Protein AF-A0A2J0LR23-F1 (afdb_monomer_lite)

Sequence (49 aa):
TQEKLSETANIDYKYMQKIEGKNPPALKIDTIEKFAKALKVNPGELLKF

Structure (mmCIF, N/CA/C/O backbone):
data_AF-A0A2J0LR23-F1
#
_entry.id   AF-A0A2J0LR23-F1
#
loop_
_atom_site.group_PDB
_atom_site.id
_atom_site.type_symbol
_atom_site.label_atom_id
_atom_site.label_alt_id
_atom_site.label_comp_id
_atom_site.label_asym_id
_atom_site.label_entity_id
_atom_site.label_seq_id
_atom_site.pdbx_PDB_ins_code
_atom_site.Cartn_x
_atom_site.Cartn_y
_atom_site.Cartn_z
_atom_site.occupancy
_atom_site.B_iso_or_equiv
_atom_site.auth_seq_id
_atom_site.auth_comp_id
_atom_site.auth_asym_id
_atom_site.auth_atom_id
_atom_site.pdbx_PDB_model_num
ATOM 1 N N . THR A 1 1 ? -10.786 5.845 -2.622 1.00 86.62 1 THR A N 1
ATOM 2 C CA . THR A 1 1 ? -9.871 6.999 -2.738 1.00 86.62 1 THR A CA 1
ATOM 3 C C . THR A 1 1 ? -8.541 6.616 -2.129 1.00 86.62 1 THR A C 1
ATOM 5 O O . THR A 1 1 ? -8.500 5.614 -1.417 1.00 86.62 1 THR A O 1
ATOM 8 N N . GLN A 1 2 ? -7.478 7.378 -2.403 1.00 85.50 2 GLN A N 1
ATOM 9 C CA . GLN A 1 2 ? -6.158 7.068 -1.862 1.00 85.50 2 GLN A CA 1
ATOM 10 C C . GLN A 1 2 ? -6.169 7.047 -0.317 1.00 85.50 2 GLN A C 1
ATOM 12 O O . GLN A 1 2 ? -5.752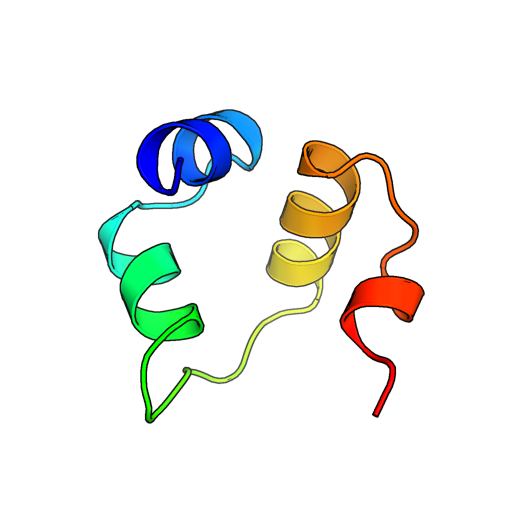 6.069 0.292 1.00 85.50 2 GLN A O 1
ATOM 17 N N . GLU A 1 3 ? -6.773 8.051 0.321 1.00 88.81 3 GLU A N 1
ATOM 18 C CA . GLU A 1 3 ? -6.881 8.138 1.790 1.00 88.81 3 GLU A CA 1
ATOM 19 C C . GLU A 1 3 ? -7.529 6.889 2.404 1.00 88.81 3 GLU A C 1
ATOM 21 O O . GLU A 1 3 ? -6.979 6.258 3.306 1.00 88.81 3 GLU A O 1
ATOM 26 N N . LYS A 1 4 ? -8.647 6.440 1.828 1.00 91.00 4 LYS A N 1
ATOM 27 C CA . LYS A 1 4 ? -9.370 5.264 2.323 1.00 91.00 4 LYS A CA 1
ATOM 28 C C . LYS A 1 4 ? -8.563 3.971 2.192 1.00 91.00 4 LYS A C 1
ATOM 30 O O . LYS A 1 4 ? -8.680 3.084 3.036 1.00 91.00 4 LYS A O 1
ATOM 35 N N . LEU A 1 5 ? -7.754 3.848 1.138 1.00 89.75 5 LEU A N 1
ATOM 36 C CA . LEU A 1 5 ? -6.876 2.693 0.964 1.00 89.75 5 LEU A CA 1
ATOM 37 C C . LEU A 1 5 ? -5.714 2.736 1.959 1.00 89.75 5 LEU A C 1
ATOM 39 O O . LEU A 1 5 ? -5.424 1.710 2.565 1.00 89.75 5 LEU A O 1
ATOM 43 N N . SER A 1 6 ? -5.109 3.907 2.184 1.00 92.25 6 SER A N 1
ATOM 44 C CA . SER A 1 6 ? -4.048 4.072 3.184 1.00 92.25 6 SER A CA 1
ATOM 45 C C . SER A 1 6 ? -4.528 3.730 4.596 1.00 92.25 6 SER A C 1
ATOM 47 O O . SER A 1 6 ? -3.857 2.988 5.309 1.00 92.25 6 SER A O 1
ATOM 49 N N . GLU A 1 7 ? -5.742 4.154 4.958 1.00 93.00 7 GLU A N 1
ATOM 50 C CA . GLU A 1 7 ? -6.369 3.806 6.235 1.00 93.00 7 GLU A CA 1
ATOM 51 C C . GLU A 1 7 ? -6.638 2.301 6.342 1.00 93.00 7 GLU A C 1
ATOM 53 O O . GLU A 1 7 ? -6.246 1.662 7.317 1.00 93.00 7 GLU A O 1
ATOM 58 N N . THR A 1 8 ? -7.257 1.707 5.317 1.00 93.9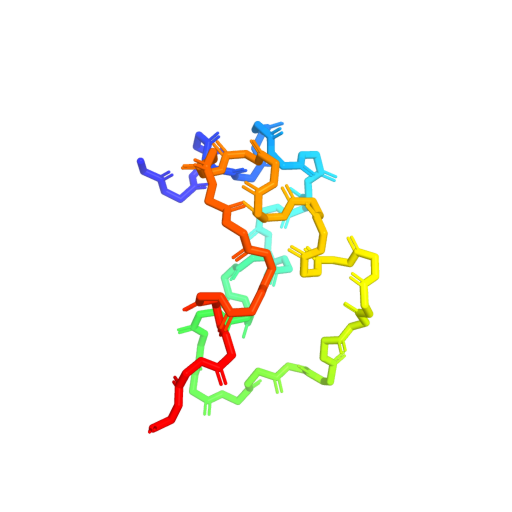4 8 THR A N 1
ATOM 59 C CA . THR A 1 8 ? -7.642 0.284 5.337 1.00 93.94 8 THR A CA 1
ATOM 60 C C . THR A 1 8 ? -6.422 -0.642 5.305 1.00 93.94 8 THR A C 1
ATOM 62 O O . THR A 1 8 ? -6.422 -1.693 5.942 1.00 93.94 8 THR A O 1
ATOM 65 N N . ALA A 1 9 ? -5.365 -0.260 4.586 1.00 92.81 9 ALA A N 1
ATOM 66 C CA . ALA A 1 9 ? -4.112 -1.007 4.518 1.00 92.81 9 ALA A CA 1
ATOM 67 C C . ALA A 1 9 ? -3.175 -0.721 5.705 1.00 92.81 9 ALA A C 1
ATOM 69 O O . ALA A 1 9 ? -2.132 -1.368 5.820 1.00 92.81 9 ALA A O 1
ATOM 70 N N . ASN A 1 10 ? -3.533 0.224 6.586 1.00 92.88 10 ASN A N 1
ATOM 71 C CA . ASN A 1 10 ? -2.684 0.728 7.665 1.00 92.88 10 ASN A CA 1
ATOM 72 C C . ASN A 1 10 ? -1.279 1.110 7.157 1.00 92.88 10 ASN A C 1
ATOM 74 O O . ASN A 1 10 ? -0.244 0.617 7.624 1.00 92.88 10 ASN A O 1
ATOM 78 N N . ILE A 1 11 ? -1.272 1.935 6.112 1.00 92.19 11 ILE A N 1
ATOM 79 C CA . ILE A 1 11 ? -0.091 2.439 5.420 1.00 92.19 11 ILE A CA 1
ATOM 80 C C . ILE A 1 11 ? -0.129 3.965 5.449 1.00 92.19 11 ILE A C 1
ATOM 82 O O . ILE A 1 11 ? -1.178 4.570 5.277 1.00 92.19 11 ILE A O 1
ATOM 86 N N . ASP A 1 12 ? 1.027 4.597 5.642 1.00 92.25 12 ASP A N 1
ATOM 87 C CA . ASP A 1 12 ? 1.134 6.052 5.574 1.00 92.25 12 ASP A CA 1
ATOM 88 C C . ASP A 1 12 ? 0.705 6.591 4.196 1.00 92.25 12 ASP A C 1
ATOM 90 O O . ASP A 1 12 ? 1.139 6.103 3.148 1.00 92.25 12 ASP A O 1
ATOM 94 N N . TYR A 1 13 ? -0.118 7.640 4.199 1.00 91.69 13 TYR A N 1
ATOM 95 C CA . TYR A 1 13 ? -0.671 8.233 2.983 1.00 91.69 13 TYR A CA 1
ATOM 96 C C . TYR A 1 13 ? 0.412 8.738 2.014 1.00 91.69 13 TYR A C 1
ATOM 98 O O . TYR A 1 13 ? 0.327 8.495 0.809 1.00 91.69 13 TYR A O 1
ATOM 106 N N . LYS A 1 14 ? 1.483 9.377 2.515 1.00 90.62 14 LYS A N 1
ATOM 107 C CA . LYS A 1 14 ? 2.587 9.855 1.661 1.00 90.62 14 LYS A CA 1
ATOM 108 C C . LYS A 1 14 ? 3.393 8.695 1.093 1.00 90.62 14 LYS A C 1
ATOM 110 O O . LYS A 1 14 ? 3.875 8.780 -0.036 1.00 90.62 14 LYS A O 1
ATOM 115 N N . TYR A 1 15 ? 3.564 7.618 1.856 1.00 91.12 15 TYR A N 1
ATOM 116 C CA . TYR A 1 15 ? 4.191 6.403 1.343 1.00 91.12 15 TYR A CA 1
ATOM 117 C C . TYR A 1 15 ? 3.354 5.773 0.226 1.00 91.12 15 TYR A C 1
ATOM 119 O O . TYR A 1 15 ? 3.911 5.400 -0.805 1.00 91.12 15 TYR A O 1
ATOM 127 N N . MET A 1 16 ? 2.028 5.746 0.367 1.00 91.06 16 MET A N 1
ATOM 128 C CA . MET A 1 16 ? 1.139 5.257 -0.685 1.00 91.06 16 MET A CA 1
ATOM 129 C C . MET A 1 16 ? 1.216 6.108 -1.962 1.00 91.06 16 MET A C 1
ATOM 131 O O . MET A 1 16 ? 1.368 5.563 -3.051 1.00 91.06 16 MET A O 1
ATOM 135 N N . GLN A 1 17 ? 1.243 7.439 -1.836 1.00 90.94 17 GLN A N 1
ATOM 136 C CA . GLN A 1 17 ? 1.465 8.330 -2.983 1.00 90.94 17 GLN A CA 1
ATOM 137 C C . GLN A 1 17 ? 2.816 8.094 -3.672 1.00 90.94 17 GLN A C 1
ATOM 139 O O . GLN A 1 17 ? 2.914 8.213 -4.891 1.00 90.94 17 GLN A O 1
ATOM 144 N N . LYS A 1 18 ? 3.870 7.750 -2.918 1.00 92.25 18 LYS A N 1
ATOM 145 C CA . LYS A 1 18 ? 5.172 7.391 -3.505 1.00 92.25 18 LYS A CA 1
ATOM 146 C C . LYS A 1 18 ? 5.105 6.086 -4.294 1.00 92.25 18 LYS A C 1
ATOM 148 O O . LYS A 1 18 ? 5.733 6.005 -5.343 1.00 92.25 18 LYS A O 1
ATOM 153 N N . ILE A 1 19 ? 4.366 5.092 -3.801 1.00 91.06 19 ILE A N 1
ATOM 154 C CA . ILE A 1 19 ? 4.160 3.806 -4.485 1.00 91.06 19 ILE A CA 1
ATOM 155 C C . ILE A 1 19 ? 3.395 3.992 -5.800 1.00 91.06 19 ILE A C 1
ATOM 157 O O . ILE A 1 19 ? 3.732 3.360 -6.793 1.00 91.06 19 ILE A O 1
ATOM 161 N N . GLU A 1 20 ? 2.407 4.883 -5.830 1.00 87.00 20 GLU A N 1
ATOM 162 C CA . GLU A 1 20 ? 1.647 5.201 -7.049 1.00 87.00 20 GLU A CA 1
ATOM 163 C C . GLU A 1 20 ? 2.352 6.234 -7.955 1.00 87.00 20 GLU A C 1
ATOM 165 O O . GLU A 1 20 ? 1.862 6.578 -9.031 1.00 87.00 20 GLU A O 1
ATOM 170 N N . GLY A 1 21 ? 3.502 6.758 -7.525 1.00 89.38 21 GLY A N 1
ATOM 171 C CA . GLY A 1 21 ? 4.280 7.749 -8.258 1.00 89.38 21 GLY A CA 1
ATOM 172 C C . GLY A 1 21 ? 5.115 7.157 -9.399 1.00 89.38 21 GLY A C 1
ATOM 173 O O . GLY A 1 21 ? 5.196 5.952 -9.606 1.00 89.38 21 GLY A O 1
ATOM 174 N N . LYS A 1 22 ? 5.820 8.030 -10.131 1.00 88.56 22 LYS A N 1
ATOM 175 C CA . LYS A 1 22 ? 6.672 7.632 -11.272 1.00 88.56 22 LYS A CA 1
ATOM 176 C C . LYS A 1 22 ? 7.929 6.843 -10.887 1.00 88.56 22 LYS A C 1
ATOM 178 O O . LYS A 1 22 ? 8.541 6.234 -11.755 1.00 88.56 22 LYS A O 1
ATOM 183 N N . ASN A 1 23 ? 8.347 6.914 -9.624 1.00 88.00 23 ASN A N 1
ATOM 184 C CA . ASN A 1 23 ? 9.532 6.226 -9.119 1.00 88.00 23 ASN A CA 1
ATOM 185 C C . ASN A 1 23 ? 9.204 5.553 -7.777 1.00 88.00 23 ASN A C 1
ATOM 187 O O . ASN A 1 23 ? 9.530 6.104 -6.717 1.00 88.00 23 ASN A O 1
ATOM 191 N N . PRO A 1 24 ? 8.477 4.425 -7.811 1.00 87.56 24 PRO A N 1
ATOM 192 C CA . PRO A 1 24 ? 8.088 3.729 -6.601 1.00 87.56 24 PRO A CA 1
ATOM 193 C C . PRO A 1 24 ? 9.320 3.183 -5.871 1.00 87.56 24 PRO A C 1
ATOM 195 O O . PRO A 1 24 ? 10.272 2.720 -6.504 1.00 87.56 24 PRO A O 1
ATOM 198 N N . PRO A 1 25 ? 9.328 3.213 -4.529 1.00 89.31 25 PRO A N 1
ATOM 199 C CA . PRO A 1 25 ? 10.365 2.539 -3.766 1.00 89.31 25 PRO A CA 1
ATOM 200 C C . PRO A 1 25 ? 10.262 1.021 -3.958 1.00 89.31 25 PRO A C 1
ATOM 202 O O . PRO A 1 25 ? 9.205 0.496 -4.308 1.00 89.31 25 PRO A O 1
ATOM 205 N N . ALA A 1 26 ? 11.336 0.300 -3.633 1.00 89.56 26 ALA A N 1
ATOM 206 C CA . ALA A 1 26 ? 11.267 -1.151 -3.510 1.00 89.56 26 ALA A CA 1
ATOM 207 C C . ALA A 1 26 ? 10.213 -1.529 -2.451 1.00 89.56 26 ALA A C 1
ATOM 209 O O . ALA A 1 26 ? 10.359 -1.228 -1.261 1.00 89.56 26 ALA A O 1
ATOM 210 N N . LEU A 1 27 ? 9.126 -2.150 -2.905 1.00 89.94 27 LEU A N 1
ATOM 211 C CA . LEU A 1 27 ? 8.038 -2.619 -2.058 1.00 89.94 27 LEU A CA 1
ATOM 212 C C . LEU A 1 27 ? 8.469 -3.888 -1.332 1.00 89.94 27 LEU A C 1
ATOM 214 O O . LEU A 1 27 ? 8.953 -4.844 -1.935 1.00 89.94 27 LEU A O 1
ATOM 218 N N . LYS A 1 28 ? 8.264 -3.900 -0.021 1.00 92.06 28 LYS A N 1
ATOM 219 C CA . LYS A 1 28 ? 8.435 -5.102 0.784 1.00 92.06 28 LYS A CA 1
ATOM 220 C C . LYS A 1 28 ? 7.210 -6.017 0.640 1.00 92.06 28 LYS A C 1
ATOM 222 O O . LYS A 1 28 ? 6.105 -5.556 0.346 1.00 92.06 28 LYS A O 1
ATOM 227 N N . ILE A 1 29 ? 7.403 -7.313 0.887 1.00 92.38 29 ILE A N 1
ATOM 228 C CA . ILE A 1 29 ? 6.342 -8.332 0.777 1.00 92.38 29 ILE A CA 1
ATOM 229 C C . ILE A 1 29 ? 5.201 -8.073 1.776 1.00 92.38 29 ILE A C 1
ATOM 231 O O . ILE A 1 29 ? 4.037 -8.266 1.435 1.00 92.38 29 ILE A O 1
ATOM 235 N N . ASP A 1 30 ? 5.506 -7.571 2.975 1.00 93.00 30 ASP A N 1
ATOM 236 C CA . ASP A 1 30 ? 4.507 -7.184 3.982 1.00 93.00 30 ASP A CA 1
ATOM 237 C C . ASP A 1 30 ? 3.597 -6.048 3.491 1.00 93.00 30 ASP A C 1
ATOM 239 O O . ASP A 1 30 ? 2.391 -6.069 3.730 1.00 93.00 30 ASP A O 1
ATOM 243 N N . THR A 1 31 ? 4.141 -5.076 2.757 1.00 92.94 31 THR A N 1
ATOM 244 C CA . THR A 1 31 ? 3.350 -4.003 2.142 1.00 92.94 31 THR A CA 1
ATOM 245 C C . THR A 1 31 ? 2.393 -4.551 1.082 1.00 92.94 31 THR A C 1
ATOM 247 O O . THR A 1 31 ? 1.224 -4.168 1.051 1.00 92.94 31 THR A O 1
ATOM 250 N N . ILE A 1 32 ? 2.858 -5.480 0.242 1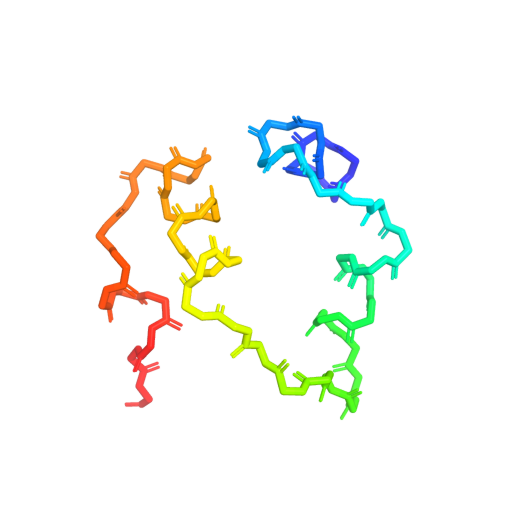.00 93.50 32 ILE A N 1
ATOM 251 C CA . ILE A 1 32 ? 2.018 -6.134 -0.775 1.00 93.50 32 ILE A CA 1
ATOM 252 C C . ILE A 1 32 ? 0.891 -6.923 -0.097 1.00 93.50 32 ILE A C 1
ATOM 254 O O . ILE A 1 32 ? -0.262 -6.837 -0.516 1.00 93.50 32 ILE A O 1
ATOM 258 N N . GLU A 1 33 ? 1.193 -7.639 0.988 1.00 94.44 33 GLU A N 1
ATOM 259 C CA . GLU A 1 33 ? 0.190 -8.375 1.758 1.00 94.44 33 GLU A CA 1
ATOM 260 C C . GLU A 1 33 ? -0.882 -7.443 2.354 1.00 94.44 33 GLU A C 1
ATOM 262 O O . GLU A 1 33 ? -2.076 -7.737 2.270 1.00 94.44 33 GLU A O 1
ATOM 267 N N . LYS A 1 34 ? -0.480 -6.294 2.914 1.00 94.19 34 LYS A N 1
ATOM 268 C CA . LYS A 1 34 ? -1.411 -5.283 3.444 1.00 94.19 34 LYS A CA 1
ATOM 269 C C . LYS A 1 34 ? -2.353 -4.750 2.370 1.00 94.19 34 LYS A C 1
ATOM 271 O O . LYS A 1 34 ? -3.559 -4.678 2.606 1.00 94.19 34 LYS A O 1
ATOM 276 N N . PHE A 1 35 ? -1.833 -4.423 1.187 1.00 93.62 35 PHE A N 1
ATOM 277 C CA . PHE A 1 35 ? -2.670 -3.983 0.071 1.00 93.62 35 PHE A CA 1
ATOM 278 C C . PHE A 1 35 ? -3.612 -5.082 -0.409 1.00 93.62 35 PHE A C 1
ATOM 280 O O . PHE A 1 35 ? -4.794 -4.816 -0.611 1.00 93.62 35 PHE A O 1
ATOM 287 N N . ALA A 1 36 ? -3.128 -6.319 -0.529 1.00 94.12 36 ALA A N 1
ATOM 288 C CA . ALA A 1 36 ? -3.949 -7.456 -0.930 1.00 94.12 36 ALA A CA 1
ATOM 289 C C . ALA A 1 36 ? -5.124 -7.673 0.040 1.00 94.12 36 ALA A C 1
ATOM 291 O O . ALA A 1 36 ? -6.272 -7.786 -0.392 1.00 94.12 36 ALA A O 1
ATOM 292 N N . LYS A 1 37 ? -4.863 -7.617 1.355 1.00 94.81 37 LYS A N 1
ATOM 293 C CA . LYS A 1 37 ? -5.897 -7.686 2.404 1.00 94.81 37 LYS A CA 1
ATOM 294 C C . LYS A 1 37 ? -6.898 -6.533 2.304 1.00 94.81 37 LYS A C 1
ATOM 296 O O . LYS A 1 37 ? -8.102 -6.774 2.352 1.00 94.81 37 LYS A O 1
ATOM 301 N N . ALA A 1 38 ? -6.421 -5.300 2.128 1.00 93.94 38 ALA A N 1
ATOM 302 C CA . ALA A 1 38 ? -7.277 -4.117 2.024 1.00 93.94 38 ALA A CA 1
ATOM 303 C C . ALA A 1 38 ? -8.176 -4.138 0.775 1.00 93.94 38 ALA A C 1
ATOM 305 O O . ALA A 1 38 ? -9.335 -3.729 0.834 1.00 93.94 38 ALA A O 1
ATOM 306 N N . LEU A 1 39 ? -7.654 -4.649 -0.341 1.00 92.44 39 LEU A N 1
ATOM 307 C CA . LEU A 1 39 ? -8.356 -4.759 -1.621 1.00 92.44 39 LEU A CA 1
ATOM 308 C C . LEU A 1 39 ? -9.165 -6.058 -1.760 1.00 92.44 39 LEU A C 1
ATOM 310 O O . LEU A 1 39 ? -9.936 -6.186 -2.707 1.00 92.44 39 LEU A O 1
ATOM 314 N N . LYS A 1 40 ? -9.033 -6.995 -0.810 1.00 94.62 40 LYS A N 1
ATOM 315 C CA . LYS A 1 40 ? -9.662 -8.328 -0.823 1.00 94.62 40 LYS A CA 1
ATOM 316 C C . LYS A 1 40 ? -9.308 -9.152 -2.069 1.00 94.62 40 LYS A C 1
ATOM 318 O O . LYS A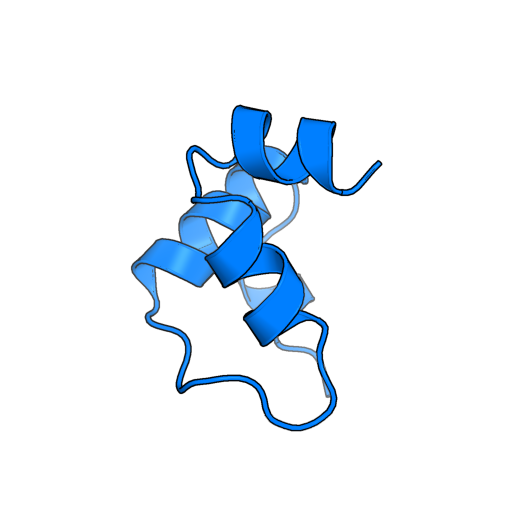 1 40 ? -10.159 -9.840 -2.625 1.00 94.62 40 LYS A O 1
ATOM 323 N N . VAL A 1 41 ? -8.047 -9.080 -2.484 1.00 95.19 41 VAL A N 1
ATOM 324 C CA . VAL A 1 41 ? -7.480 -9.819 -3.626 1.00 95.19 41 VAL A CA 1
ATOM 325 C C . VAL A 1 41 ? -6.311 -10.683 -3.167 1.00 95.19 41 VAL A 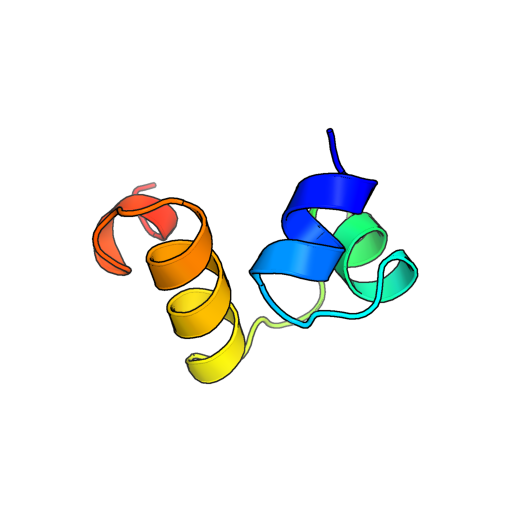C 1
ATOM 327 O O . VAL A 1 41 ? -5.806 -10.521 -2.054 1.00 95.19 41 VAL A O 1
ATOM 330 N N . ASN A 1 42 ? -5.840 -11.591 -4.020 1.00 94.00 42 ASN A N 1
ATOM 331 C CA . ASN A 1 42 ? -4.624 -12.341 -3.717 1.00 94.00 42 ASN A CA 1
ATOM 332 C C . ASN A 1 42 ? -3.373 -11.481 -3.982 1.00 94.00 42 ASN A C 1
ATOM 334 O O . ASN A 1 42 ? -3.339 -10.761 -4.981 1.00 94.00 42 ASN A O 1
ATOM 338 N N . PRO A 1 43 ? -2.296 -11.590 -3.174 1.00 91.94 43 PRO A N 1
ATOM 339 C CA . PRO A 1 43 ? -1.055 -10.838 -3.397 1.00 91.94 43 PRO A CA 1
ATOM 340 C C . PRO A 1 43 ? -0.481 -10.988 -4.812 1.00 91.94 43 PRO A C 1
ATOM 342 O O . PRO A 1 43 ? 0.009 -10.022 -5.386 1.00 91.94 43 PRO A O 1
ATOM 345 N N . GLY A 1 44 ? -0.595 -12.183 -5.404 1.00 92.00 44 GLY A N 1
ATOM 346 C CA . GLY A 1 44 ? -0.137 -12.444 -6.770 1.00 92.00 44 GLY A CA 1
ATOM 347 C C . GLY A 1 44 ? -0.894 -11.659 -7.844 1.00 92.00 44 GLY A C 1
ATOM 348 O O . GLY A 1 44 ? -0.358 -11.444 -8.922 1.00 92.00 44 GLY A O 1
ATOM 349 N N . GLU A 1 45 ? -2.111 -11.186 -7.565 1.00 91.50 45 GLU A N 1
ATOM 350 C CA . GLU A 1 45 ? -2.871 -10.344 -8.497 1.00 91.50 45 GLU A CA 1
ATOM 351 C C . GLU A 1 45 ? -2.314 -8.924 -8.588 1.00 91.50 45 GLU A C 1
ATOM 353 O O . GLU A 1 45 ? -2.460 -8.295 -9.631 1.00 91.50 45 GLU A O 1
ATOM 358 N N . LEU A 1 46 ? -1.619 -8.456 -7.545 1.00 89.00 46 LEU A N 1
ATOM 359 C CA . LEU A 1 46 ? -0.918 -7.168 -7.532 1.00 89.00 46 LEU A CA 1
ATOM 360 C C . LEU A 1 46 ? 0.438 -7.216 -8.253 1.00 89.00 46 LEU A 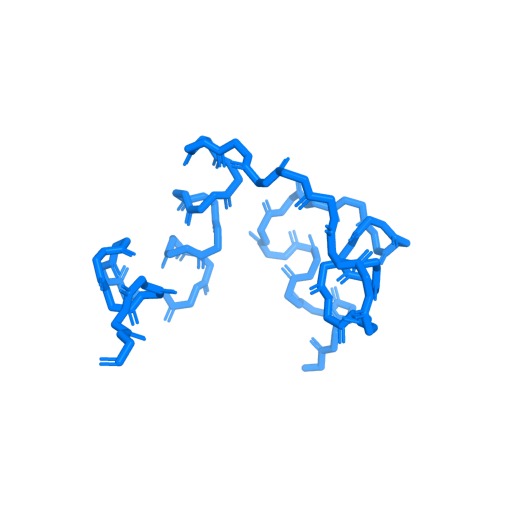C 1
ATOM 362 O O . LEU A 1 46 ? 1.050 -6.176 -8.472 1.00 89.00 46 LEU A O 1
ATOM 366 N N . LEU A 1 47 ? 0.915 -8.416 -8.595 1.00 87.31 47 LEU A N 1
ATOM 367 C CA . LEU A 1 47 ? 2.218 -8.666 -9.219 1.00 87.31 47 LEU A CA 1
ATOM 368 C C . LEU A 1 47 ? 2.088 -9.226 -10.642 1.00 87.31 47 LEU A C 1
ATOM 370 O O . LEU A 1 47 ? 3.047 -9.778 -11.173 1.00 87.31 47 LEU A O 1
ATOM 374 N N . LYS A 1 48 ? 0.903 -9.138 -11.255 1.00 82.06 48 LYS A N 1
ATOM 375 C CA . LYS A 1 48 ? 0.728 -9.507 -12.664 1.00 82.06 48 LYS A CA 1
ATOM 376 C C . LYS A 1 48 ? 1.368 -8.421 -13.536 1.00 82.06 48 LYS A C 1
ATOM 378 O O . LYS A 1 48 ? 1.071 -7.243 -13.345 1.00 82.06 48 LYS A O 1
ATOM 383 N N . PHE A 1 49 ? 2.230 -8.835 -14.462 1.00 68.50 49 PHE A N 1
ATOM 384 C CA . PHE A 1 49 ? 2.897 -7.984 -15.453 1.00 68.50 49 PHE A CA 1
ATOM 385 C C . PHE A 1 49 ? 2.372 -8.311 -16.849 1.00 68.50 49 PHE A C 1
ATOM 387 O O . PHE A 1 49 ? 2.134 -9.518 -17.100 1.00 68.50 49 PHE A O 1
#

Secondary structure (DSSP, 8-state):
-HHHHHHHHT--HHHHHHHTSSS-----HHHHHHHHHHHTS-GGGGG--

Foldseek 3Di:
DLVLLCVQLVHDSVLSVLCVDPHHDPDDPSSLVSSCNSVVHDSVVVVDD

pLDDT: mean 90.75, std 4.18, range [68.5, 95.19]

Radius of gyration: 10.27 Å; chains: 1; bounding box: 21×22×23 Å